Protein AF-A0A0F9GJB0-F1 (afdb_monomer_lite)

Secondary structure (DSSP, 8-state):
--S-SS---EEEEEE--TTSPPPEEEEEESTTHHHHHHHHHHHH-TTHHHH-EEEEEETTEEEEEE---SSSS-STT-HHHHT----S--

pLDDT: mean 87.56, std 8.61, range [58.59, 97.12]

Structure (mmCIF, N/CA/C/O backbone):
data_AF-A0A0F9GJB0-F1
#
_entry.id   AF-A0A0F9GJB0-F1
#
loop_
_atom_site.group_PDB
_atom_site.id
_atom_site.type_symbol
_atom_site.label_atom_id
_atom_site.label_alt_id
_atom_site.label_comp_id
_atom_site.label_asym_id
_atom_site.label_entity_id
_atom_site.label_seq_id
_atom_site.pdbx_PDB_ins_code
_atom_site.Cartn_x
_atom_site.Cartn_y
_atom_site.Cartn_z
_atom_site.occupancy
_atom_site.B_iso_or_equiv
_atom_site.auth_seq_id
_atom_site.auth_comp_id
_atom_site.auth_asym_id
_atom_site.auth_atom_id
_atom_site.pdbx_PDB_model_num
ATOM 1 N N . VAL A 1 1 ? -2.808 13.714 3.850 1.00 73.94 1 VAL A N 1
ATOM 2 C CA . VAL A 1 1 ? -3.853 13.248 4.795 1.00 73.94 1 VAL A CA 1
ATOM 3 C C . VAL A 1 1 ? -4.940 12.592 3.965 1.00 73.94 1 VAL A C 1
ATOM 5 O O . VAL A 1 1 ? -5.235 13.120 2.901 1.00 73.94 1 VAL A O 1
ATOM 8 N N . TRP A 1 2 ? -5.446 11.435 4.383 1.00 79.00 2 TRP A N 1
ATOM 9 C CA . TRP A 1 2 ? -6.605 10.787 3.763 1.00 79.00 2 TRP A CA 1
ATOM 10 C C . TRP A 1 2 ? -7.827 10.974 4.681 1.00 79.00 2 TRP A C 1
ATOM 12 O O . TRP A 1 2 ? -7.625 10.947 5.898 1.00 79.00 2 TRP A O 1
ATOM 22 N N . PRO A 1 3 ? -9.052 11.115 4.144 1.00 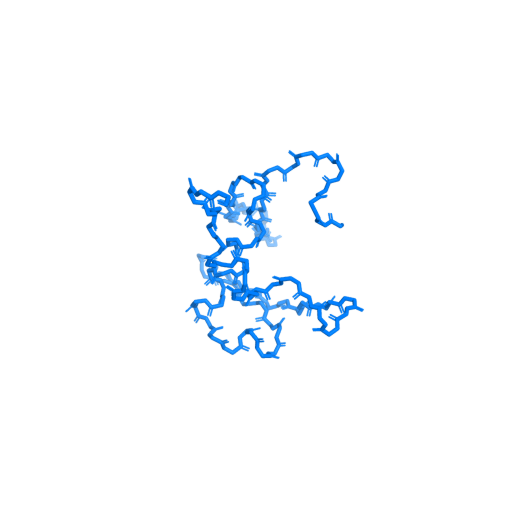73.56 3 PRO A N 1
ATOM 23 C CA . PRO A 1 3 ? -9.375 11.408 2.745 1.00 73.56 3 PRO A CA 1
ATOM 24 C C . PRO A 1 3 ? -8.963 12.859 2.449 1.00 73.56 3 PRO A C 1
ATOM 26 O O . PRO A 1 3 ? -9.127 13.731 3.296 1.00 73.56 3 PRO A O 1
ATOM 29 N N . GLY A 1 4 ? -8.295 13.122 1.326 1.00 78.19 4 GLY A N 1
ATOM 30 C CA . GLY A 1 4 ? -7.777 14.467 1.034 1.00 78.19 4 GLY A CA 1
ATOM 31 C C . GLY A 1 4 ? -8.882 15.535 1.056 1.00 78.19 4 GLY A C 1
ATOM 32 O O . GLY A 1 4 ? -10.034 15.234 0.775 1.00 78.19 4 GLY A O 1
ATOM 33 N N . ALA A 1 5 ? -8.535 16.789 1.372 1.00 71.88 5 ALA A N 1
ATOM 34 C CA . ALA A 1 5 ? -9.510 17.891 1.444 1.00 71.88 5 ALA A CA 1
ATOM 35 C C . ALA A 1 5 ? -10.194 18.187 0.096 1.00 71.88 5 ALA A C 1
ATOM 37 O O . ALA A 1 5 ? -11.331 18.644 0.051 1.00 71.88 5 ALA A O 1
ATOM 38 N N . THR A 1 6 ? -9.498 17.918 -1.008 1.00 68.06 6 THR A N 1
ATOM 39 C CA . THR A 1 6 ? -10.098 17.849 -2.339 1.00 68.06 6 THR A CA 1
ATOM 40 C C . THR A 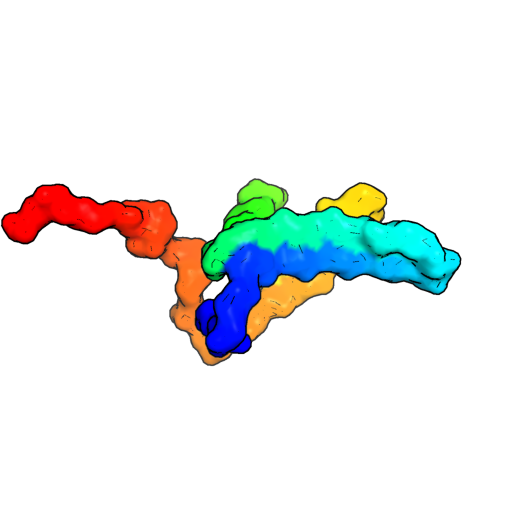1 6 ? -10.428 16.386 -2.589 1.00 68.06 6 THR A C 1
ATOM 42 O O . THR A 1 6 ? -9.541 15.552 -2.413 1.00 68.06 6 THR 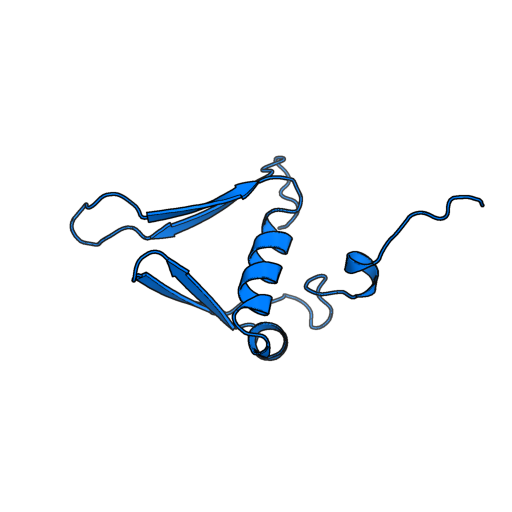A O 1
ATOM 45 N N . GLY A 1 7 ? -11.680 16.078 -2.945 1.00 58.59 7 GLY A N 1
ATOM 46 C CA . GLY A 1 7 ? -12.212 14.728 -3.192 1.00 58.59 7 GLY A CA 1
ATOM 47 C C . GLY A 1 7 ? -11.522 14.003 -4.349 1.00 58.59 7 GLY A C 1
ATOM 48 O O . GLY A 1 7 ? -12.124 13.694 -5.371 1.00 58.59 7 GLY A O 1
ATOM 49 N N . GLN A 1 8 ? -10.217 13.780 -4.227 1.00 64.81 8 GLN A N 1
ATOM 50 C CA . GLN A 1 8 ? -9.428 12.975 -5.131 1.00 64.81 8 GLN A CA 1
ATOM 51 C C . GLN A 1 8 ? -9.769 11.522 -4.840 1.00 64.81 8 GLN A C 1
ATOM 53 O O . GLN A 1 8 ? -9.087 10.833 -4.084 1.00 64.81 8 GLN A O 1
ATOM 58 N N . SER A 1 9 ? -10.831 11.060 -5.487 1.00 82.12 9 SER A N 1
ATOM 59 C CA . SER A 1 9 ? -11.329 9.689 -5.453 1.00 82.12 9 SER A CA 1
ATOM 60 C C . SER A 1 9 ? -10.430 8.743 -6.263 1.00 82.12 9 SER A C 1
ATOM 62 O O . SER A 1 9 ? -10.926 7.917 -7.027 1.00 82.12 9 SER A O 1
ATOM 64 N N . LYS A 1 10 ? -9.102 8.908 -6.219 1.00 90.94 10 LYS A N 1
ATOM 65 C CA . LYS A 1 10 ? -8.181 8.017 -6.929 1.00 90.94 10 LYS A CA 1
ATOM 66 C C . LYS A 1 10 ? -6.815 7.907 -6.270 1.00 90.94 10 LYS A C 1
ATOM 68 O O . LYS A 1 10 ? -6.258 8.870 -5.753 1.00 90.94 10 LYS A O 1
ATOM 73 N N . THR A 1 11 ? -6.223 6.728 -6.402 1.00 92.88 11 THR A N 1
ATOM 74 C CA . THR A 1 11 ? -4.841 6.437 -6.019 1.00 92.88 11 THR A CA 1
ATOM 75 C C . THR A 1 11 ? -4.120 5.910 -7.245 1.00 92.88 11 THR A C 1
ATOM 77 O O . THR A 1 11 ? -4.590 4.970 -7.882 1.00 92.88 11 THR A O 1
ATOM 80 N N . ARG A 1 12 ? -2.995 6.528 -7.609 1.00 94.25 12 ARG A N 1
ATOM 81 C CA . ARG A 1 12 ? -2.239 6.186 -8.818 1.00 94.25 12 ARG A CA 1
ATOM 82 C C . ARG A 1 12 ? -0.798 5.863 -8.464 1.00 94.25 12 ARG A C 1
ATOM 84 O O . ARG A 1 12 ? -0.158 6.627 -7.749 1.00 94.25 12 ARG A O 1
ATOM 91 N N . VAL A 1 13 ? -0.291 4.771 -9.021 1.00 94.94 13 VAL A N 1
ATOM 92 C CA . VAL A 1 13 ? 1.126 4.395 -8.959 1.00 94.94 13 VAL A CA 1
ATOM 93 C C . VAL A 1 13 ? 1.688 4.501 -10.366 1.00 94.94 13 VAL A C 1
ATOM 95 O O . VAL A 1 13 ? 1.085 3.971 -11.299 1.00 94.94 13 VAL A O 1
ATOM 98 N N . VAL A 1 14 ? 2.811 5.200 -10.528 1.00 94.88 14 VAL A N 1
ATOM 99 C CA . VAL A 1 14 ? 3.450 5.443 -11.827 1.00 94.88 14 VAL A CA 1
ATOM 100 C C . VAL A 1 14 ? 4.930 5.095 -11.731 1.00 94.88 14 VAL A C 1
ATOM 102 O O . VAL A 1 14 ? 5.622 5.585 -10.844 1.00 94.88 14 VAL A O 1
ATOM 105 N N . PHE A 1 15 ? 5.407 4.282 -12.667 1.00 93.88 15 PHE A N 1
ATOM 106 C CA . PHE A 1 15 ? 6.819 4.044 -12.926 1.00 93.88 15 PHE A CA 1
ATOM 107 C C . PHE A 1 15 ? 7.222 4.813 -14.182 1.00 93.88 15 PHE A C 1
ATOM 109 O O . PHE A 1 15 ? 6.664 4.588 -15.261 1.00 93.88 15 PHE A O 1
ATOM 116 N N . THR A 1 16 ? 8.194 5.711 -14.033 1.00 92.19 16 THR A N 1
ATOM 117 C CA . THR A 1 16 ? 8.769 6.490 -15.134 1.00 92.19 16 THR A CA 1
ATOM 118 C C . THR A 1 16 ? 10.126 5.892 -15.503 1.00 92.19 16 THR A C 1
ATOM 120 O O . THR A 1 16 ? 11.041 5.942 -14.679 1.00 92.19 16 THR A O 1
ATOM 123 N N . PRO A 1 17 ? 10.283 5.310 -16.704 1.00 85.88 17 PRO A N 1
ATOM 124 C CA . PRO A 1 17 ? 11.566 4.773 -17.141 1.00 85.88 17 PRO A CA 1
ATOM 125 C C . PRO A 1 17 ? 12.615 5.887 -17.300 1.00 85.88 17 PRO A C 1
ATOM 127 O O . PRO A 1 17 ? 12.270 6.970 -17.778 1.00 85.88 17 PRO A O 1
ATOM 130 N N . PRO A 1 18 ? 13.899 5.625 -16.996 1.00 82.25 18 PRO A N 1
ATOM 131 C CA . PRO A 1 18 ? 14.962 6.631 -17.084 1.00 82.25 18 PRO A CA 1
ATOM 132 C C . PRO A 1 18 ? 15.189 7.165 -18.509 1.00 82.25 18 PRO A C 1
ATOM 134 O O . PRO A 1 18 ? 15.603 8.306 -18.675 1.00 82.2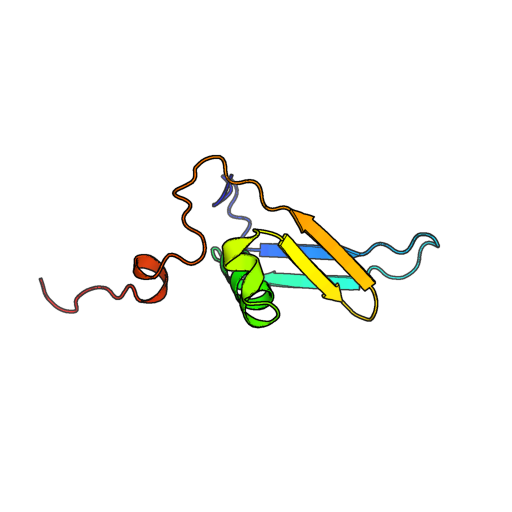5 18 PRO A O 1
ATOM 137 N N . ASN A 1 19 ? 14.855 6.382 -19.540 1.00 82.12 19 ASN A N 1
ATOM 138 C CA . ASN A 1 19 ? 15.153 6.707 -20.941 1.00 82.12 19 ASN A CA 1
ATOM 139 C C . ASN A 1 19 ? 13.979 7.375 -21.688 1.00 82.12 19 ASN A C 1
ATOM 141 O O . ASN A 1 19 ? 13.919 7.313 -22.912 1.00 82.12 19 ASN A O 1
ATOM 145 N N . GLY A 1 20 ? 12.997 7.948 -20.981 1.00 74.62 20 GLY A N 1
ATOM 146 C CA . GLY A 1 20 ? 11.859 8.628 -21.623 1.00 74.62 20 GLY A CA 1
ATOM 147 C C . GLY A 1 20 ? 10.827 7.694 -22.277 1.00 74.62 20 GLY A C 1
ATOM 148 O O . GLY A 1 20 ? 10.059 8.119 -23.137 1.00 74.62 20 GLY A O 1
ATOM 149 N N . GLY A 1 21 ? 10.795 6.417 -21.881 1.00 81.12 21 GLY A N 1
ATOM 150 C CA . GLY A 1 21 ? 9.780 5.455 -22.325 1.00 81.12 21 GLY A CA 1
ATOM 151 C C . GLY A 1 21 ? 8.373 5.761 -21.789 1.00 81.12 21 GLY A C 1
ATOM 152 O O . GLY A 1 21 ? 8.196 6.567 -20.874 1.00 81.12 21 GLY A O 1
ATOM 153 N N . ARG A 1 22 ? 7.348 5.083 -22.334 1.00 85.12 22 ARG A N 1
ATOM 154 C CA . ARG A 1 22 ? 5.956 5.241 -21.869 1.00 85.12 22 ARG A CA 1
ATOM 155 C C . ARG A 1 22 ? 5.838 4.896 -20.372 1.00 85.12 22 ARG A C 1
ATOM 157 O O . ARG A 1 22 ? 6.261 3.805 -19.986 1.00 85.12 22 ARG A O 1
ATOM 164 N N . PRO A 1 23 ? 5.231 5.766 -19.541 1.00 88.94 23 PRO A N 1
ATOM 165 C CA . PRO A 1 23 ? 5.033 5.478 -18.126 1.00 88.94 23 PRO A CA 1
ATOM 166 C C . PRO A 1 23 ? 4.102 4.288 -17.916 1.00 88.94 23 PRO A C 1
ATOM 168 O O . PRO A 1 23 ? 2.995 4.240 -18.461 1.00 88.94 23 PRO A O 1
ATOM 171 N N . ILE A 1 24 ? 4.516 3.367 -17.055 1.00 91.75 24 ILE A N 1
ATOM 172 C CA . ILE A 1 24 ? 3.693 2.232 -16.638 1.00 91.75 24 ILE A CA 1
ATOM 173 C C . ILE A 1 24 ? 2.952 2.659 -15.382 1.00 91.75 24 ILE A C 1
ATOM 175 O O . ILE A 1 24 ? 3.559 3.164 -14.439 1.00 91.75 24 ILE A O 1
ATOM 179 N N . ASN A 1 25 ? 1.632 2.506 -15.362 1.00 94.25 25 ASN A N 1
ATOM 180 C CA . ASN A 1 25 ? 0.844 2.944 -14.222 1.00 94.25 25 ASN A CA 1
ATOM 181 C C . ASN A 1 25 ? -0.339 2.026 -13.932 1.00 94.25 25 ASN A C 1
ATOM 183 O O . ASN A 1 25 ? -0.854 1.360 -14.822 1.00 94.25 25 ASN A O 1
ATOM 187 N N . THR A 1 26 ? -0.770 2.037 -12.674 1.00 94.69 26 THR A N 1
ATOM 188 C CA . THR A 1 26 ? -2.050 1.476 -12.236 1.00 94.69 26 THR A CA 1
ATOM 189 C C . THR A 1 26 ? -2.829 2.546 -11.481 1.00 94.69 26 THR A C 1
ATOM 191 O O . THR A 1 26 ? -2.235 3.417 -10.833 1.00 94.69 26 THR A O 1
ATOM 194 N N . THR A 1 27 ? -4.155 2.515 -11.598 1.00 95.31 27 THR A N 1
ATOM 195 C CA . THR A 1 27 ? -5.045 3.484 -10.956 1.00 95.31 27 THR A CA 1
ATOM 196 C C . THR A 1 27 ? -6.187 2.763 -10.257 1.00 95.31 27 THR A C 1
ATOM 198 O O . THR A 1 27 ? -6.927 2.008 -10.878 1.00 95.31 27 THR A O 1
ATOM 201 N N . TYR A 1 28 ? -6.361 3.067 -8.979 1.00 94.12 28 TYR A N 1
ATOM 202 C CA . TYR A 1 28 ? -7.500 2.672 -8.164 1.00 94.12 28 TYR A CA 1
ATOM 203 C C . TYR A 1 28 ? -8.456 3.860 -8.094 1.00 94.12 28 TYR A C 1
ATOM 205 O O . TYR A 1 28 ? -8.015 4.983 -7.854 1.00 94.12 28 TYR A O 1
ATOM 213 N N . GLN A 1 29 ? -9.747 3.628 -8.309 1.00 91.94 29 GLN A N 1
ATOM 214 C CA . GLN A 1 29 ? -10.785 4.669 -8.300 1.00 91.94 29 GLN A CA 1
ATOM 215 C C . GLN A 1 29 ? -11.544 4.682 -6.967 1.00 91.94 29 GLN A C 1
ATOM 217 O O . GLN A 1 29 ? -11.371 3.767 -6.164 1.00 91.94 29 GLN A O 1
ATOM 222 N N . GLY A 1 30 ? -12.400 5.682 -6.752 1.00 89.50 30 GLY A N 1
ATOM 223 C CA . GLY A 1 30 ? -13.274 5.898 -5.592 1.00 89.50 30 GLY A CA 1
ATOM 224 C C . GLY A 1 30 ? -12.588 6.451 -4.334 1.00 89.50 30 GLY A C 1
ATOM 225 O O . GLY A 1 30 ? -11.374 6.393 -4.193 1.00 89.50 30 GLY A O 1
ATOM 226 N N . GLU A 1 31 ? -13.387 6.932 -3.380 1.00 87.19 31 GLU A N 1
ATOM 227 C CA . GLU A 1 31 ? -12.921 7.509 -2.097 1.00 87.19 31 GLU A CA 1
ATOM 228 C C . GLU A 1 31 ? -12.028 6.556 -1.275 1.00 87.19 31 GLU A C 1
ATOM 230 O O . GLU A 1 31 ? -11.122 6.965 -0.544 1.00 87.19 31 GLU A O 1
ATOM 235 N N . TRP A 1 32 ? -12.252 5.252 -1.448 1.00 88.00 32 TRP A N 1
ATOM 236 C CA . TRP A 1 32 ? -11.522 4.165 -0.792 1.00 88.00 32 TRP A CA 1
ATOM 237 C C . TRP A 1 32 ? -10.399 3.575 -1.660 1.00 88.00 32 TRP A C 1
ATOM 239 O O . TRP A 1 32 ? -9.913 2.476 -1.394 1.00 88.00 32 TRP A O 1
ATOM 249 N N . SER A 1 33 ? -9.970 4.277 -2.716 1.00 91.88 33 SER A N 1
ATOM 250 C CA . SER A 1 33 ? -8.915 3.822 -3.634 1.00 91.88 33 SER A CA 1
ATOM 251 C C . SER A 1 33 ? -7.607 3.468 -2.924 1.00 91.88 33 SER A C 1
ATOM 253 O O . SER A 1 33 ? -6.953 2.496 -3.296 1.00 91.88 33 SER A O 1
ATOM 255 N N . LEU A 1 34 ? -7.246 4.229 -1.885 1.00 91.62 34 LEU A N 1
ATOM 256 C CA . LEU A 1 34 ? -6.029 3.998 -1.109 1.00 91.62 34 LEU A CA 1
ATOM 257 C C . LEU A 1 34 ? -6.091 2.660 -0.366 1.00 91.62 34 LEU A C 1
ATOM 259 O O . LEU A 1 34 ? -5.132 1.898 -0.411 1.00 91.62 34 LEU A O 1
ATOM 263 N N . TYR A 1 35 ? -7.222 2.362 0.279 1.00 91.75 35 TYR A N 1
ATOM 264 C CA . TYR A 1 35 ? -7.413 1.104 1.005 1.00 91.75 35 TYR A CA 1
ATOM 265 C C . TYR A 1 35 ? -7.391 -0.078 0.048 1.00 91.75 35 TYR A C 1
ATOM 267 O O . TYR A 1 35 ? -6.641 -1.015 0.277 1.00 91.75 35 TYR A O 1
ATOM 275 N N . ARG A 1 36 ? -8.077 0.027 -1.096 1.00 92.06 36 ARG A N 1
ATOM 276 C CA . ARG A 1 36 ? -8.040 -1.015 -2.132 1.00 92.06 36 ARG A CA 1
ATOM 277 C C . ARG A 1 36 ? -6.627 -1.319 -2.627 1.00 92.06 36 ARG A C 1
ATOM 279 O O . ARG A 1 36 ? -6.281 -2.484 -2.792 1.00 92.06 36 ARG A O 1
ATOM 286 N N . MET A 1 37 ? -5.801 -0.289 -2.829 1.00 94.88 37 MET A N 1
ATOM 287 C CA . MET A 1 37 ? -4.391 -0.480 -3.176 1.00 94.88 37 MET A CA 1
ATOM 288 C C . MET A 1 37 ? -3.640 -1.236 -2.073 1.00 94.88 37 MET A C 1
ATOM 290 O O . MET A 1 37 ? -2.902 -2.175 -2.362 1.00 94.88 37 MET A O 1
ATOM 294 N N . LEU A 1 38 ? -3.809 -0.835 -0.811 1.00 94.75 38 LEU A N 1
ATOM 295 C CA . LEU A 1 38 ? -3.155 -1.490 0.325 1.00 94.75 38 LEU A CA 1
ATOM 296 C C . LEU A 1 38 ? -3.624 -2.941 0.496 1.00 94.75 38 LEU A C 1
ATOM 298 O O . LEU A 1 38 ? -2.805 -3.823 0.756 1.00 94.75 38 LEU A O 1
ATOM 302 N N . ASP A 1 39 ? -4.912 -3.203 0.300 1.00 93.12 39 ASP A N 1
ATOM 303 C CA . ASP A 1 39 ? -5.502 -4.537 0.355 1.00 93.12 39 ASP A CA 1
ATOM 304 C C . ASP A 1 39 ? -4.896 -5.447 -0.710 1.00 93.12 39 ASP A C 1
ATOM 306 O O . ASP A 1 39 ? -4.425 -6.532 -0.365 1.00 93.12 39 ASP A O 1
ATOM 310 N N . GLU A 1 40 ? -4.797 -4.983 -1.962 1.00 94.75 40 GLU A N 1
ATOM 311 C CA . GLU A 1 40 ? -4.175 -5.738 -3.058 1.00 94.75 40 GLU A CA 1
ATOM 312 C C . GLU A 1 40 ? -2.708 -6.083 -2.757 1.00 94.75 40 GLU A C 1
ATOM 314 O O . GLU A 1 40 ? -2.277 -7.224 -2.944 1.00 94.75 40 GLU A O 1
ATOM 319 N N . LEU A 1 41 ? -1.933 -5.117 -2.253 1.00 95.94 41 LEU A N 1
ATOM 320 C CA . LEU A 1 41 ? -0.536 -5.343 -1.874 1.00 95.94 41 LEU A CA 1
ATOM 321 C C . LEU A 1 41 ? -0.421 -6.359 -0.733 1.00 95.94 41 LEU A C 1
ATOM 323 O O . LEU A 1 41 ? 0.428 -7.249 -0.787 1.00 95.94 41 LEU A O 1
ATOM 327 N N . SER A 1 42 ? -1.297 -6.263 0.270 1.00 94.50 42 SER A N 1
ATOM 328 C CA . SER A 1 42 ? -1.321 -7.202 1.392 1.00 94.50 42 SER A CA 1
ATOM 329 C C . SER A 1 42 ? -1.759 -8.606 0.978 1.00 94.50 42 SER A C 1
ATOM 331 O O . SER A 1 42 ? -1.239 -9.577 1.512 1.00 94.50 42 SER A O 1
ATOM 333 N N . ALA A 1 43 ? -2.653 -8.728 -0.007 1.00 94.12 43 ALA A N 1
ATOM 334 C CA . ALA A 1 43 ? -3.083 -10.013 -0.550 1.00 94.12 43 ALA A CA 1
ATOM 335 C C . ALA A 1 43 ? -1.959 -10.700 -1.342 1.00 94.12 43 ALA A C 1
ATOM 337 O O . ALA A 1 43 ? -1.797 -11.915 -1.271 1.00 94.12 43 ALA A O 1
ATOM 338 N N . LYS A 1 44 ? -1.135 -9.921 -2.059 1.00 95.38 44 LYS A N 1
ATOM 339 C CA . LYS A 1 44 ? 0.080 -10.416 -2.733 1.00 95.38 44 LYS A CA 1
ATOM 340 C C . LYS A 1 44 ? 1.190 -10.777 -1.744 1.00 95.38 44 LYS A C 1
ATOM 342 O O . LYS A 1 44 ? 2.016 -11.644 -2.027 1.00 95.38 44 LYS A O 1
ATOM 347 N N . ARG A 1 45 ? 1.237 -10.100 -0.595 1.00 95.44 45 ARG A N 1
ATOM 348 C CA . ARG A 1 45 ? 2.246 -10.298 0.446 1.00 95.44 45 ARG A CA 1
ATOM 349 C C . ARG A 1 45 ? 1.642 -10.086 1.834 1.00 95.44 45 ARG A C 1
ATOM 351 O O . ARG A 1 45 ? 1.676 -8.983 2.370 1.00 95.44 45 ARG A O 1
ATOM 358 N N . ASN A 1 46 ? 1.216 -11.170 2.481 1.00 94.19 46 ASN A N 1
ATOM 359 C CA . ASN A 1 46 ? 0.608 -11.102 3.820 1.00 94.19 46 ASN A CA 1
ATOM 360 C C . ASN A 1 46 ? 1.496 -10.394 4.860 1.00 94.19 46 ASN A C 1
ATOM 362 O O . ASN A 1 46 ? 0.999 -9.627 5.682 1.00 94.19 46 ASN A O 1
ATOM 366 N N . LYS A 1 47 ? 2.822 -10.579 4.771 1.00 96.00 47 LYS A N 1
ATOM 367 C CA . LYS A 1 47 ? 3.801 -9.961 5.680 1.00 96.00 47 LYS A CA 1
ATOM 368 C C . LYS A 1 47 ? 3.809 -8.422 5.635 1.00 96.00 47 LYS A C 1
ATOM 370 O O . LYS A 1 47 ? 4.239 -7.806 6.602 1.00 96.00 47 LYS A O 1
ATOM 375 N N . THR A 1 48 ? 3.259 -7.797 4.587 1.00 94.81 48 THR A N 1
ATOM 376 C CA . THR A 1 48 ? 3.066 -6.336 4.516 1.00 94.81 48 THR A CA 1
ATOM 377 C C . THR A 1 48 ? 2.229 -5.795 5.679 1.00 94.81 48 THR A C 1
ATOM 379 O O . THR A 1 48 ? 2.443 -4.662 6.099 1.00 94.81 48 THR A O 1
ATOM 382 N N . ARG A 1 49 ? 1.308 -6.590 6.242 1.00 92.00 49 ARG A N 1
ATOM 383 C CA . ARG A 1 49 ? 0.499 -6.180 7.405 1.00 92.00 49 ARG A CA 1
ATOM 384 C C . ARG A 1 49 ? 1.304 -6.101 8.708 1.00 92.00 49 ARG A C 1
ATOM 386 O O . ARG A 1 49 ? 0.846 -5.478 9.656 1.00 92.00 49 ARG A O 1
ATOM 393 N N . GLU A 1 50 ? 2.475 -6.732 8.749 1.00 92.31 50 GLU A N 1
ATOM 394 C CA . GLU A 1 50 ? 3.357 -6.792 9.920 1.00 92.31 50 GLU A CA 1
ATOM 395 C C . GLU A 1 50 ? 4.535 -5.826 9.782 1.00 92.31 50 GLU A C 1
ATOM 397 O O . GLU A 1 50 ? 4.837 -5.080 10.706 1.00 92.31 50 GLU A O 1
ATOM 402 N N . ASP A 1 51 ? 5.206 -5.843 8.625 1.00 94.94 51 ASP A N 1
ATOM 403 C CA . ASP A 1 51 ? 6.421 -5.057 8.387 1.00 94.94 51 ASP A CA 1
ATOM 404 C C . ASP A 1 51 ? 6.163 -3.711 7.706 1.00 94.94 51 ASP A C 1
ATOM 406 O O . ASP A 1 51 ? 7.101 -2.939 7.520 1.00 94.94 51 ASP A O 1
ATOM 410 N N . LEU A 1 52 ? 4.911 -3.442 7.317 1.00 94.88 52 LEU A N 1
ATOM 411 C CA . LEU A 1 52 ? 4.481 -2.222 6.635 1.00 94.88 52 LEU A CA 1
ATOM 412 C C . LEU A 1 52 ? 5.270 -1.928 5.344 1.00 94.88 52 LEU A C 1
ATOM 414 O O . LEU A 1 52 ? 5.299 -0.794 4.862 1.00 94.88 52 LEU A O 1
ATOM 418 N N . LYS A 1 53 ? 5.874 -2.954 4.726 1.00 97.00 53 LYS A N 1
ATOM 419 C CA . LYS A 1 53 ? 6.593 -2.828 3.452 1.00 97.00 53 LYS A CA 1
ATOM 420 C C . LYS A 1 53 ? 5.651 -3.062 2.282 1.00 97.00 53 LYS A C 1
ATOM 422 O O . LYS A 1 53 ? 5.132 -4.161 2.073 1.00 97.00 53 LYS A O 1
ATOM 427 N N . LEU A 1 54 ? 5.479 -2.026 1.473 1.00 97.12 54 LEU A N 1
ATOM 428 C CA . LEU A 1 54 ? 4.676 -2.016 0.258 1.00 97.12 54 LEU A CA 1
ATOM 429 C C . LEU A 1 54 ? 5.543 -2.439 -0.931 1.00 97.12 54 LEU A C 1
ATOM 431 O O . LEU A 1 54 ? 6.505 -1.757 -1.287 1.00 97.12 54 LEU A O 1
ATOM 435 N N . HIS A 1 55 ? 5.219 -3.584 -1.531 1.00 97.06 55 HIS A N 1
ATOM 436 C CA . HIS A 1 55 ? 5.939 -4.138 -2.679 1.00 97.06 55 HIS A CA 1
ATOM 437 C C . HIS A 1 55 ? 5.122 -3.936 -3.955 1.00 97.06 55 HIS A C 1
ATOM 439 O O . HIS A 1 55 ? 4.200 -4.696 -4.242 1.00 97.06 55 HIS A O 1
ATOM 445 N N . PHE A 1 56 ? 5.478 -2.928 -4.741 1.00 96.38 56 PHE A N 1
ATOM 446 C CA . PHE A 1 56 ? 4.867 -2.681 -6.039 1.00 96.38 56 PHE A CA 1
ATOM 447 C C . PHE A 1 56 ? 5.597 -3.487 -7.108 1.00 96.38 56 PHE A C 1
ATOM 449 O O . PHE A 1 56 ? 6.815 -3.378 -7.219 1.00 96.38 56 PHE A O 1
ATOM 456 N N . ALA A 1 57 ? 4.848 -4.250 -7.901 1.00 93.69 57 ALA A N 1
ATOM 457 C CA . ALA A 1 57 ? 5.343 -4.971 -9.069 1.00 93.69 57 ALA A CA 1
ATOM 458 C C . ALA A 1 57 ? 4.403 -4.694 -10.252 1.00 93.69 57 ALA A C 1
ATOM 460 O O . ALA A 1 57 ? 3.245 -5.114 -10.228 1.00 93.69 57 ALA A O 1
ATOM 461 N N . LEU A 1 58 ? 4.872 -3.951 -11.259 1.00 92.25 58 LEU A N 1
ATOM 462 C CA . LEU A 1 58 ? 4.095 -3.556 -12.441 1.00 92.25 58 LEU A CA 1
ATOM 463 C C . LEU A 1 58 ? 4.922 -3.758 -13.716 1.00 92.25 58 LEU A C 1
ATOM 465 O O . LEU A 1 58 ? 5.922 -3.074 -13.927 1.00 92.25 58 LEU A O 1
ATOM 469 N N . MET A 1 59 ? 4.488 -4.684 -14.580 1.00 88.19 59 MET A N 1
ATOM 470 C CA . MET A 1 59 ? 5.116 -4.979 -15.882 1.00 88.19 59 MET A CA 1
ATOM 471 C C . MET A 1 59 ? 6.653 -5.095 -15.809 1.00 88.19 59 MET A C 1
ATOM 473 O O . MET A 1 59 ? 7.372 -4.441 -16.558 1.00 88.19 59 MET A O 1
ATOM 477 N N . GLY A 1 60 ? 7.161 -5.875 -14.849 1.00 88.81 60 GLY A N 1
ATOM 478 C CA . GLY A 1 60 ? 8.601 -6.086 -14.639 1.00 88.81 60 GLY A CA 1
ATOM 479 C C . GLY A 1 60 ? 9.314 -5.010 -13.810 1.00 88.81 60 GLY A C 1
ATOM 480 O O . GLY A 1 60 ? 10.442 -5.233 -13.379 1.00 88.81 60 GLY A O 1
ATOM 481 N N . ASN A 1 61 ? 8.663 -3.882 -13.514 1.00 90.94 61 ASN A N 1
ATOM 482 C CA . ASN A 1 61 ? 9.200 -2.858 -12.619 1.00 90.94 61 ASN A CA 1
ATOM 483 C C . ASN A 1 61 ? 8.831 -3.173 -11.177 1.00 90.94 61 ASN A C 1
ATOM 485 O O . ASN A 1 61 ? 7.676 -3.491 -10.890 1.00 90.94 61 ASN A O 1
ATOM 489 N N . ASN A 1 62 ? 9.797 -3.024 -10.273 1.00 94.06 62 ASN A N 1
ATOM 490 C CA . ASN A 1 62 ? 9.600 -3.266 -8.854 1.00 94.06 62 ASN A CA 1
ATOM 491 C C . ASN A 1 62 ? 9.976 -2.030 -8.040 1.00 94.06 62 ASN A C 1
ATOM 493 O O . ASN A 1 62 ? 11.024 -1.430 -8.268 1.00 94.06 62 ASN A O 1
ATOM 497 N N . ALA A 1 63 ? 9.149 -1.684 -7.059 1.00 95.38 63 ALA A N 1
ATOM 498 C CA . ALA A 1 63 ? 9.473 -0.688 -6.046 1.00 95.38 63 ALA A CA 1
ATOM 499 C C . ALA A 1 63 ? 9.110 -1.218 -4.661 1.00 95.38 63 ALA A C 1
ATOM 501 O O . ALA A 1 63 ? 8.087 -1.879 -4.477 1.00 95.38 63 ALA A O 1
ATOM 502 N N . LYS A 1 64 ? 9.956 -0.911 -3.680 1.00 96.50 64 LYS A N 1
ATOM 503 C CA . LYS A 1 64 ? 9.700 -1.188 -2.269 1.00 96.50 64 LYS A CA 1
ATOM 504 C C . LYS A 1 64 ? 9.621 0.142 -1.546 1.00 96.50 64 LYS A C 1
ATOM 506 O O . LYS A 1 64 ? 10.546 0.941 -1.642 1.00 96.50 64 LYS A O 1
ATOM 511 N N . VAL A 1 65 ? 8.515 0.365 -0.854 1.00 96.31 65 VAL A N 1
ATOM 512 C CA . VAL A 1 65 ? 8.278 1.574 -0.064 1.00 96.31 65 VAL A CA 1
ATOM 513 C C . VAL A 1 65 ? 7.869 1.150 1.334 1.00 96.31 65 VAL A C 1
ATOM 515 O O . VAL A 1 65 ? 7.188 0.141 1.504 1.00 96.31 65 VAL A O 1
ATOM 518 N N . GLU A 1 66 ? 8.287 1.906 2.336 1.00 95.94 66 GLU A N 1
ATOM 519 C CA . GLU A 1 66 ? 7.877 1.691 3.717 1.00 95.94 66 GLU A CA 1
ATOM 520 C C . GLU A 1 66 ? 6.705 2.612 4.059 1.00 95.94 66 GLU A C 1
ATOM 522 O O . GLU A 1 66 ? 6.739 3.817 3.801 1.00 95.94 66 GLU A O 1
ATOM 527 N N . LEU A 1 67 ? 5.642 2.033 4.610 1.00 93.56 67 LEU A N 1
ATOM 528 C CA . LEU A 1 67 ? 4.523 2.780 5.154 1.00 93.56 67 LEU A CA 1
ATOM 529 C C . LEU A 1 67 ? 4.857 3.149 6.601 1.00 93.56 67 LEU A C 1
ATOM 531 O O . LEU A 1 67 ? 5.043 2.271 7.435 1.00 93.56 67 LEU A O 1
ATOM 535 N N . LEU A 1 68 ? 4.896 4.452 6.891 1.00 93.19 68 LEU A N 1
ATOM 536 C CA . LEU A 1 68 ? 5.191 4.999 8.219 1.00 93.19 68 LEU A CA 1
ATOM 537 C C . LEU A 1 68 ? 3.945 5.688 8.804 1.00 93.19 68 LEU A C 1
ATOM 539 O O . LEU A 1 68 ? 3.711 6.876 8.554 1.00 93.19 68 LEU A O 1
ATOM 543 N N . PRO A 1 69 ? 3.095 4.967 9.557 1.00 89.81 69 PRO A N 1
ATOM 544 C CA . PRO A 1 69 ? 1.966 5.558 10.257 1.00 89.81 69 PRO A CA 1
ATOM 545 C C . PRO A 1 69 ? 2.432 6.503 11.367 1.00 89.81 69 PRO A C 1
ATOM 547 O O . PRO A 1 69 ? 3.412 6.242 12.056 1.00 89.81 69 PRO A O 1
ATOM 550 N N . LYS A 1 70 ? 1.666 7.569 11.624 1.00 89.69 70 LYS A N 1
ATOM 551 C CA . LYS A 1 70 ? 1.907 8.453 12.782 1.00 89.69 70 LYS A CA 1
ATOM 552 C C . LYS A 1 70 ? 1.540 7.819 14.130 1.00 89.69 70 LYS A C 1
ATOM 554 O O . LYS A 1 70 ? 1.884 8.361 15.172 1.00 89.69 70 LYS A O 1
ATOM 559 N N . SER A 1 71 ? 0.786 6.724 14.113 1.00 88.31 71 SER A N 1
ATOM 560 C CA . SER A 1 71 ? 0.256 6.044 15.292 1.00 88.31 71 SER A CA 1
ATOM 561 C C . SER A 1 71 ? 0.325 4.539 15.076 1.00 88.31 71 SER A C 1
ATOM 563 O O . SER A 1 71 ? 0.016 4.064 13.983 1.00 88.31 71 SER A O 1
ATOM 565 N N . ILE A 1 72 ? 0.651 3.799 16.140 1.00 83.44 72 ILE A N 1
ATOM 566 C CA . ILE A 1 72 ? 0.587 2.329 16.173 1.00 83.44 72 ILE A CA 1
ATOM 567 C C . ILE A 1 72 ? -0.834 1.859 15.831 1.00 83.44 72 ILE A C 1
ATOM 569 O O . ILE A 1 72 ? -1.026 0.887 15.109 1.00 83.44 72 ILE A O 1
ATOM 573 N N . ARG A 1 73 ? -1.851 2.584 16.317 1.00 83.75 73 ARG A N 1
ATOM 574 C CA . ARG A 1 73 ? -3.246 2.382 15.917 1.00 83.75 73 ARG A CA 1
ATOM 575 C C . ARG A 1 73 ? -3.510 3.190 14.653 1.00 83.75 73 ARG A C 1
ATOM 577 O O . ARG A 1 73 ? -3.686 4.408 14.728 1.00 83.75 73 ARG A O 1
ATOM 584 N N . HIS A 1 74 ? -3.535 2.511 13.516 1.00 85.00 74 HIS A N 1
ATOM 585 C CA . HIS A 1 74 ? -3.858 3.080 12.212 1.00 85.00 74 HIS A CA 1
ATOM 586 C C . HIS A 1 74 ? -5.081 2.375 11.603 1.0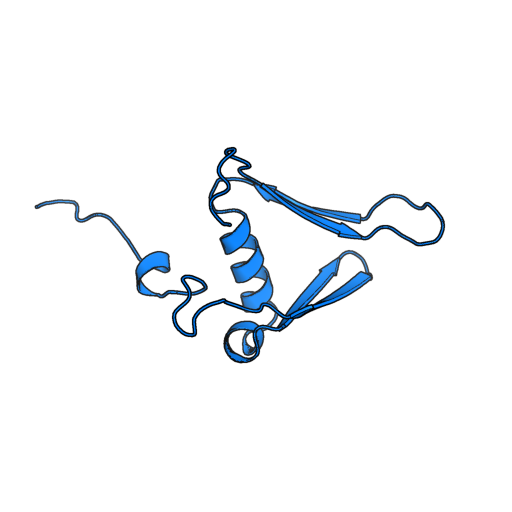0 85.00 74 HIS A C 1
ATOM 588 O O . HIS A 1 74 ? -5.371 1.232 11.957 1.00 85.00 74 HIS A O 1
ATOM 594 N N . PRO A 1 75 ? -5.808 3.014 10.673 1.00 84.62 75 PRO A N 1
ATOM 595 C CA . PRO A 1 75 ? -7.053 2.456 10.141 1.00 84.62 75 PRO A CA 1
ATOM 596 C C . PRO A 1 75 ? -6.855 1.342 9.095 1.00 84.62 75 PRO A C 1
ATOM 598 O O . PRO A 1 75 ? -7.819 0.664 8.750 1.00 84.62 75 PRO A O 1
ATOM 601 N N . PHE A 1 76 ? -5.635 1.130 8.586 1.00 88.38 76 PHE A N 1
ATOM 602 C CA . PHE A 1 76 ? -5.350 0.098 7.577 1.00 88.38 76 PHE A CA 1
ATOM 603 C C . PHE A 1 76 ? -5.589 -1.325 8.110 1.00 88.38 76 PHE A C 1
ATOM 605 O O . PHE A 1 76 ? -5.163 -1.634 9.222 1.00 88.38 76 PHE A O 1
ATOM 612 N N . TRP A 1 77 ? -6.252 -2.171 7.310 1.00 87.94 77 TRP A N 1
ATOM 613 C CA . TRP A 1 77 ? -6.637 -3.562 7.630 1.00 87.94 77 TRP A CA 1
ATOM 614 C C . TRP A 1 77 ? -7.395 -3.743 8.952 1.00 87.94 77 TRP A C 1
ATOM 616 O O . TRP A 1 77 ? -7.312 -4.782 9.616 1.00 87.94 77 TRP A O 1
ATOM 626 N N . ASN A 1 78 ? -8.134 -2.714 9.369 1.00 83.31 78 ASN A N 1
ATOM 627 C CA . ASN A 1 78 ? -8.968 -2.798 10.553 1.00 83.31 78 ASN A CA 1
ATOM 628 C C . ASN A 1 78 ? -10.196 -3.677 10.265 1.00 83.31 78 ASN A C 1
ATOM 630 O O . ASN A 1 78 ? -11.105 -3.276 9.536 1.00 83.31 78 ASN A O 1
ATOM 634 N N . LYS A 1 79 ? -10.251 -4.854 10.903 1.00 76.88 79 LYS A N 1
ATOM 635 C CA . LYS A 1 79 ? -11.350 -5.827 10.760 1.00 76.88 79 LYS A CA 1
ATOM 636 C C . LYS A 1 79 ? -12.732 -5.235 11.053 1.00 76.88 79 LYS A C 1
ATOM 638 O O . LYS A 1 79 ? -13.711 -5.680 10.460 1.00 76.88 79 LYS A O 1
ATOM 643 N N . SER A 1 80 ? -12.814 -4.250 11.949 1.00 74.25 80 SER A N 1
ATOM 644 C CA . SER A 1 80 ? -14.073 -3.581 12.290 1.00 74.25 80 SER A CA 1
ATOM 645 C C . SER A 1 80 ? -14.596 -2.703 11.155 1.00 74.25 80 SER A C 1
ATOM 647 O O . SER A 1 80 ? -15.795 -2.473 11.096 1.00 74.25 80 SER A O 1
ATOM 649 N N . ILE A 1 81 ? -13.719 -2.228 10.262 1.00 77.00 81 ILE A N 1
ATOM 650 C CA . ILE A 1 81 ? -14.086 -1.435 9.081 1.00 77.00 81 ILE A CA 1
ATOM 651 C C . ILE A 1 81 ? -14.371 -2.363 7.893 1.00 77.00 81 ILE A C 1
ATOM 653 O O . ILE A 1 81 ? -15.378 -2.188 7.218 1.00 77.00 81 ILE A O 1
ATOM 657 N N . GLU A 1 82 ? -13.539 -3.388 7.670 1.00 75.50 82 GLU A N 1
ATOM 658 C CA . GLU A 1 82 ? -13.684 -4.326 6.538 1.00 75.50 82 GLU A CA 1
ATOM 659 C C . GLU A 1 82 ? -15.024 -5.080 6.531 1.00 75.50 82 GLU A C 1
ATOM 661 O O . GLU A 1 82 ? -15.551 -5.398 5.468 1.00 75.50 82 GLU A O 1
ATOM 666 N N . LYS A 1 83 ? -15.573 -5.384 7.713 1.00 75.56 83 LYS A N 1
ATOM 667 C CA . LYS A 1 83 ? -16.833 -6.130 7.871 1.00 75.56 83 LYS A CA 1
ATOM 668 C C . LYS A 1 83 ? -17.997 -5.261 8.340 1.00 75.56 83 LYS A C 1
ATOM 670 O O . LYS A 1 83 ? -19.025 -5.799 8.748 1.00 75.56 83 LYS A O 1
ATOM 675 N N . PHE A 1 84 ? -17.833 -3.939 8.339 1.00 76.00 84 PHE A N 1
ATOM 676 C CA . PHE A 1 84 ? -18.879 -3.056 8.825 1.00 76.00 84 PHE A CA 1
ATOM 677 C C . PHE A 1 84 ? -20.102 -3.120 7.908 1.00 76.00 84 PHE A C 1
ATOM 679 O O . PHE A 1 84 ? -20.007 -2.944 6.695 1.00 76.00 84 PHE A O 1
ATOM 686 N N . SER A 1 85 ? -21.263 -3.340 8.510 1.00 75.94 85 SER A N 1
ATOM 687 C CA . SER A 1 85 ? -22.556 -3.239 7.850 1.00 75.94 85 SER A CA 1
ATOM 688 C C . SER A 1 85 ? -23.500 -2.508 8.793 1.00 75.94 85 SER A C 1
ATOM 690 O O . SER A 1 85 ? -23.491 -2.769 9.999 1.00 75.94 85 SER A O 1
ATOM 692 N N . CYS A 1 86 ? -24.280 -1.566 8.265 1.00 77.38 86 CYS A N 1
ATOM 693 C CA . CYS A 1 86 ? -25.273 -0.861 9.065 1.00 77.38 86 CYS A CA 1
ATOM 694 C C . CYS A 1 86 ? -26.358 -1.854 9.519 1.00 77.38 86 CYS A C 1
ATOM 696 O O . CYS A 1 86 ? -26.895 -2.574 8.671 1.00 77.38 86 CYS A O 1
ATOM 698 N N . PRO A 1 87 ? -26.719 -1.885 10.816 1.00 81.19 87 PRO A N 1
ATOM 699 C CA . PRO A 1 87 ? -27.858 -2.662 11.284 1.00 81.19 87 PRO A CA 1
ATOM 700 C C . PRO A 1 87 ? -29.117 -2.272 10.506 1.00 81.19 87 PRO A C 1
ATOM 702 O O . PRO A 1 87 ? -29.386 -1.092 10.287 1.00 81.19 87 PRO A O 1
ATOM 705 N N . THR A 1 88 ? -29.898 -3.262 10.083 1.00 86.00 88 THR A N 1
ATOM 706 C CA . THR A 1 88 ? -31.140 -3.035 9.326 1.00 86.00 88 THR A CA 1
ATOM 707 C C . THR A 1 88 ? -32.306 -2.586 10.208 1.00 86.00 88 THR A C 1
ATOM 709 O O . THR A 1 88 ? -33.345 -2.184 9.686 1.00 86.00 88 THR A O 1
ATOM 712 N N . ARG A 1 89 ? -32.143 -2.630 11.534 1.00 73.25 89 ARG A N 1
ATOM 713 C CA . ARG A 1 89 ? -33.067 -2.088 12.535 1.00 73.25 89 ARG A CA 1
ATOM 714 C C . ARG A 1 89 ? -32.287 -1.502 13.710 1.00 73.25 89 ARG A C 1
ATOM 716 O O . ARG A 1 89 ? -31.203 -1.993 14.022 1.00 73.25 89 ARG A O 1
ATOM 723 N N . LEU A 1 90 ? -32.863 -0.452 14.296 1.00 70.81 90 LEU A N 1
ATOM 724 C CA . LEU A 1 90 ? -32.430 0.169 15.549 1.00 70.81 90 LEU A CA 1
ATOM 725 C C . LEU A 1 90 ? -32.820 -0.700 16.747 1.00 70.81 90 LEU A C 1
ATOM 727 O O . LEU A 1 90 ? -33.903 -1.327 16.672 1.00 70.81 90 LEU A O 1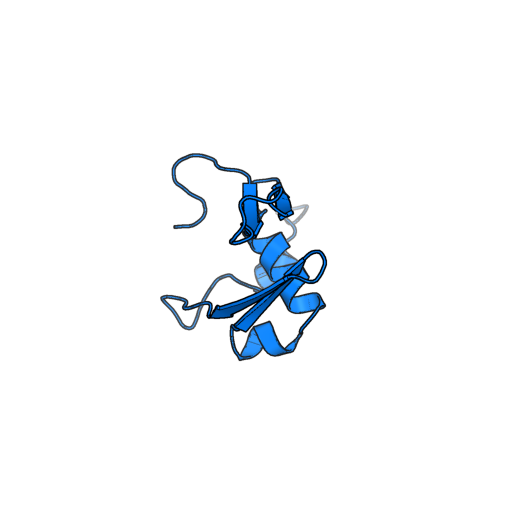
#

Foldseek 3Di:
DPPDPPNQQKDKDWDQDPVRDDIFMDMAGGSCSVLVQLVVQCVVPVCCVPQVWRWDDTPNDIDIDHDDDPDPDDPHPDPCVVPDDDPPPD

Sequence (90 aa):
VWPGATGQSKTRVVFTPPNGGRPINTTYQGEWSLYRMLDELSAKRNKTREDLKLHFALMGNNAKVELLPKSIRHPFWNKSIEKFSCPTRL

Radius of gyration: 15.7 Å; chains: 1; bounding box: 48×29×38 Å

InterPro domains:
  IPR010623 Type VI secretion system IcmF, C-terminal [PF06744] (1-67)
  IPR053156 Type VI secretion system TssM-like [PTHR36153] (2-90)

Organism: NCBI:txid412755